Pr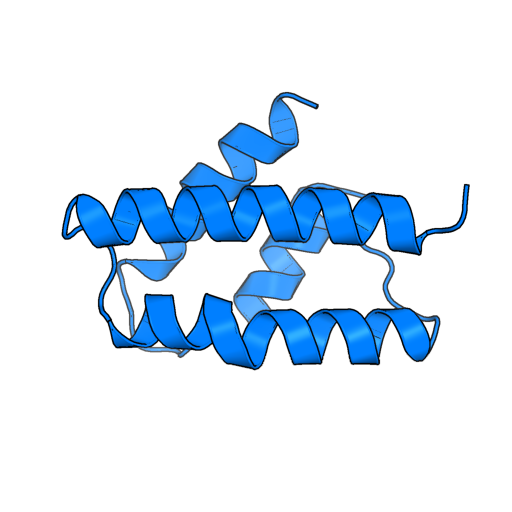otein AF-A0A1V6KC07-F1 (afdb_monomer_lite)

pLDDT: mean 80.31, std 8.38, range [47.94, 91.31]

Radius of gyration: 12.53 Å; chains: 1; bounding box: 30×25×29 Å

Sequence (89 aa):
MKNIDKYLSIIGDTQRIVDKMYNMELCCSFIHSWFMYDFFDCILEDVEKEDLKLDTVDDMIQYLRCFAPESCNDYEKILEEIRKELEKR

Secondary structure (DSSP, 8-state):
--HHHHHHHHHHHHHHHHHHHHHTT-S-HHHHHIIIIIHHHHHHHHHHTT-----SHHHHHHHHHHT--TT-HHHHHHHHHHHHHHTT-

Structure (mmCIF, N/CA/C/O backbone):
data_AF-A0A1V6KC07-F1
#
_entry.id   AF-A0A1V6KC07-F1
#
loop_
_atom_site.group_PDB
_atom_site.id
_atom_site.type_symbol
_atom_site.label_atom_id
_atom_site.label_alt_id
_atom_site.label_comp_id
_atom_site.label_asym_id
_atom_site.label_entity_id
_atom_site.label_seq_id
_atom_site.pdbx_PDB_ins_code
_atom_site.Cartn_x
_atom_site.Cartn_y
_atom_site.Cartn_z
_atom_site.occupancy
_atom_site.B_iso_or_equiv
_atom_site.auth_seq_id
_atom_site.auth_comp_id
_atom_site.auth_asym_id
_atom_site.auth_atom_id
_atom_site.pdbx_PDB_model_num
ATOM 1 N N . MET A 1 1 ? -17.092 1.790 15.083 1.00 47.94 1 MET A N 1
ATOM 2 C CA . MET A 1 1 ? -16.724 1.830 13.652 1.00 47.94 1 MET A CA 1
ATOM 3 C C . MET A 1 1 ? -16.281 0.430 13.285 1.00 47.94 1 MET A C 1
ATOM 5 O O . MET A 1 1 ? -15.556 -0.156 14.079 1.00 47.94 1 MET A O 1
ATOM 9 N N . LYS A 1 2 ? -16.807 -0.159 12.207 1.00 58.66 2 LYS A N 1
ATOM 10 C CA . LYS A 1 2 ? -16.406 -1.519 11.815 1.00 58.66 2 LYS A CA 1
ATOM 11 C C . LYS A 1 2 ? -14.949 -1.442 11.337 1.00 58.66 2 LYS A C 1
ATOM 13 O O . LYS A 1 2 ? -14.611 -0.476 10.659 1.00 58.66 2 LYS A O 1
ATOM 18 N N . ASN A 1 3 ? -14.101 -2.418 11.674 1.00 65.31 3 ASN A N 1
ATOM 19 C CA . ASN A 1 3 ? -12.684 -2.432 11.263 1.00 65.31 3 ASN A CA 1
ATOM 20 C C . ASN A 1 3 ? -12.500 -2.202 9.746 1.00 65.31 3 ASN A C 1
ATOM 22 O O . ASN A 1 3 ? -11.513 -1.607 9.328 1.00 65.31 3 ASN A O 1
ATOM 26 N N . ILE A 1 4 ? -13.504 -2.564 8.941 1.00 71.31 4 ILE A N 1
ATOM 27 C CA . ILE A 1 4 ? -13.566 -2.338 7.492 1.00 71.31 4 ILE A CA 1
ATOM 28 C C . ILE A 1 4 ? -13.330 -0.880 7.059 1.00 71.31 4 ILE A C 1
ATOM 30 O O . ILE A 1 4 ? -12.638 -0.656 6.072 1.00 71.31 4 ILE A O 1
ATOM 34 N N . ASP A 1 5 ? -13.807 0.118 7.815 1.00 74.88 5 ASP A N 1
ATOM 35 C CA . ASP A 1 5 ? -13.646 1.535 7.449 1.00 74.88 5 ASP A CA 1
ATOM 36 C C . ASP A 1 5 ? -12.169 1.968 7.518 1.00 74.88 5 ASP A C 1
ATOM 38 O O . ASP A 1 5 ? -11.700 2.762 6.697 1.00 74.88 5 ASP A O 1
ATOM 42 N N . LYS A 1 6 ? -11.413 1.408 8.478 1.00 75.94 6 LYS A N 1
ATOM 43 C CA . LYS A 1 6 ? -9.966 1.630 8.621 1.00 75.94 6 LYS A CA 1
ATOM 44 C C . LYS A 1 6 ? -9.231 1.079 7.399 1.00 75.94 6 LYS A C 1
ATOM 46 O O . LYS A 1 6 ? -8.415 1.790 6.816 1.00 75.94 6 LYS A O 1
ATOM 51 N N . TYR A 1 7 ? -9.548 -0.149 6.985 1.00 77.94 7 TYR A N 1
ATOM 52 C CA . TYR A 1 7 ? -8.883 -0.800 5.853 1.00 77.94 7 TYR A CA 1
ATOM 53 C C . TYR A 1 7 ? -9.222 -0.138 4.520 1.00 77.94 7 TYR A C 1
ATOM 55 O O . TYR A 1 7 ? -8.310 0.140 3.748 1.00 77.94 7 TYR A O 1
ATOM 63 N N . LEU A 1 8 ? -10.488 0.222 4.280 1.00 79.25 8 LEU A N 1
ATOM 64 C CA . LEU A 1 8 ? -10.899 0.948 3.070 1.00 79.25 8 LEU A CA 1
ATOM 65 C C . LEU A 1 8 ? -10.134 2.265 2.899 1.00 79.25 8 LEU A C 1
ATOM 67 O O . LEU A 1 8 ? -9.745 2.631 1.792 1.00 79.25 8 LEU A O 1
ATOM 71 N N . SER A 1 9 ? -9.872 2.963 4.005 1.00 81.75 9 SER A N 1
ATOM 72 C CA . SER A 1 9 ? -9.100 4.201 3.981 1.00 81.75 9 SER A CA 1
ATOM 73 C C . SER A 1 9 ? -7.629 3.977 3.607 1.00 81.75 9 SER A C 1
ATOM 75 O O . SER A 1 9 ? -7.061 4.781 2.872 1.00 81.75 9 SER A O 1
ATOM 77 N N . ILE A 1 10 ? -7.017 2.886 4.077 1.00 79.62 10 ILE A N 1
ATOM 78 C CA . ILE A 1 10 ? -5.621 2.549 3.759 1.00 79.62 10 ILE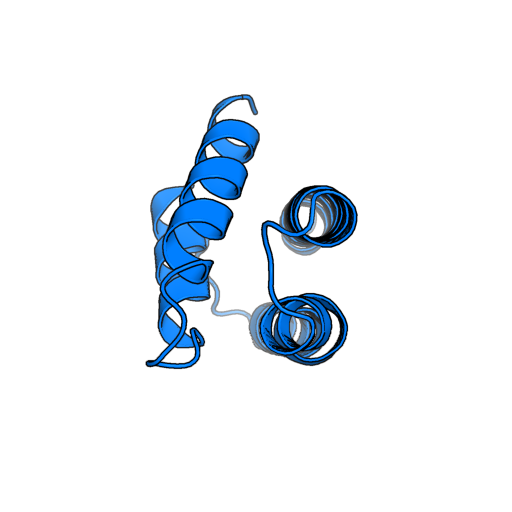 A CA 1
ATOM 79 C C . ILE A 1 10 ? -5.492 2.036 2.322 1.00 79.62 10 ILE A C 1
ATOM 81 O O . ILE A 1 10 ? -4.551 2.401 1.618 1.00 79.62 10 ILE A O 1
ATOM 85 N N . ILE A 1 11 ? -6.460 1.243 1.862 1.00 82.06 11 ILE A N 1
ATOM 86 C CA . ILE A 1 11 ? -6.563 0.806 0.467 1.00 82.06 11 ILE A CA 1
ATOM 87 C C . ILE A 1 11 ? -6.604 2.023 -0.459 1.00 82.06 11 ILE A C 1
ATOM 89 O O . ILE A 1 11 ? -5.830 2.091 -1.412 1.00 82.06 11 ILE A O 1
ATOM 93 N N . GLY A 1 12 ? -7.458 3.005 -0.150 1.00 84.56 12 GLY A N 1
ATOM 94 C CA . GLY A 1 12 ? -7.574 4.228 -0.944 1.00 84.56 12 GLY A CA 1
ATOM 95 C C . GLY A 1 12 ? -6.268 5.028 -1.009 1.00 84.56 12 GLY A C 1
ATOM 96 O O . GLY A 1 12 ? -5.876 5.484 -2.084 1.00 84.56 12 GLY A O 1
ATOM 97 N N . ASP A 1 13 ? -5.554 5.161 0.114 1.00 86.75 13 ASP A N 1
ATOM 98 C CA . ASP A 1 13 ? -4.239 5.819 0.132 1.00 86.75 13 ASP A CA 1
ATOM 99 C C . ASP A 1 13 ? -3.199 5.054 -0.687 1.00 86.75 13 ASP A C 1
ATOM 101 O O . ASP A 1 13 ? -2.460 5.657 -1.466 1.00 86.75 13 ASP A O 1
ATOM 105 N N . THR A 1 14 ? -3.175 3.731 -0.539 1.00 84.56 14 THR A N 1
ATOM 106 C CA . THR A 1 14 ? -2.257 2.837 -1.248 1.00 84.56 14 THR A CA 1
ATOM 107 C C . THR A 1 14 ? -2.453 2.945 -2.760 1.00 84.56 14 THR A C 1
ATOM 109 O O . THR A 1 14 ? -1.487 3.193 -3.480 1.00 84.56 14 THR A O 1
ATOM 112 N N . GLN A 1 15 ? -3.700 2.869 -3.240 1.00 85.75 15 GLN A N 1
ATOM 113 C CA . GLN A 1 15 ? -4.030 3.033 -4.661 1.00 85.75 15 GLN A CA 1
ATOM 114 C C . GLN A 1 15 ? -3.569 4.390 -5.198 1.00 85.75 15 GLN A C 1
ATOM 116 O O . GLN A 1 15 ? -2.876 4.449 -6.210 1.00 85.75 15 GLN A O 1
ATOM 121 N N . ARG A 1 16 ? -3.856 5.486 -4.482 1.00 90.25 16 ARG A N 1
ATOM 122 C CA . ARG A 1 16 ? -3.442 6.834 -4.904 1.00 90.25 16 ARG A CA 1
ATOM 123 C C . ARG A 1 16 ? -1.923 6.967 -5.038 1.00 90.25 16 ARG A C 1
ATOM 125 O O . ARG A 1 16 ? -1.442 7.657 -5.939 1.00 90.25 16 ARG A O 1
ATOM 132 N N . ILE A 1 17 ? -1.163 6.360 -4.129 1.00 89.12 17 ILE A N 1
ATOM 133 C CA . ILE A 1 17 ? 0.305 6.399 -4.154 1.00 89.12 17 ILE A CA 1
ATOM 134 C C . ILE A 1 17 ? 0.836 5.588 -5.333 1.00 89.12 17 ILE A C 1
ATOM 136 O O . ILE A 1 17 ? 1.664 6.090 -6.094 1.00 89.12 17 ILE A O 1
ATOM 140 N N . VAL A 1 18 ? 0.317 4.377 -5.526 1.00 87.75 18 VAL A N 1
ATOM 141 C CA . VAL A 1 18 ? 0.718 3.486 -6.619 1.00 87.75 18 VAL A CA 1
ATOM 142 C C . VAL A 1 18 ? 0.380 4.093 -7.983 1.00 87.75 18 VAL A C 1
ATOM 144 O O . VAL A 1 18 ? 1.241 4.110 -8.863 1.00 87.75 18 VAL A O 1
ATOM 147 N N . ASP A 1 19 ? -0.798 4.700 -8.137 1.00 90.06 19 ASP A N 1
ATOM 148 C CA . ASP A 1 19 ? -1.190 5.443 -9.340 1.00 90.06 19 ASP A CA 1
ATOM 149 C C . ASP A 1 19 ? -0.257 6.624 -9.613 1.00 90.06 19 ASP A C 1
ATOM 151 O O . ASP A 1 19 ? 0.171 6.851 -10.747 1.00 90.06 19 ASP A O 1
ATOM 155 N N . LYS A 1 20 ? 0.085 7.400 -8.579 1.00 90.69 20 LYS A N 1
ATOM 156 C CA . LYS A 1 20 ? 1.013 8.526 -8.722 1.00 90.69 20 LYS A CA 1
ATOM 157 C C . LYS A 1 20 ? 2.387 8.043 -9.181 1.00 90.69 20 LYS A C 1
ATOM 159 O O . LYS A 1 20 ? 2.961 8.637 -10.090 1.00 90.69 20 LYS A O 1
ATOM 164 N N . MET A 1 21 ? 2.909 6.979 -8.575 1.00 88.00 21 MET A N 1
ATOM 165 C CA . MET A 1 21 ? 4.212 6.423 -8.940 1.00 88.00 21 MET A CA 1
ATOM 166 C C . MET A 1 21 ? 4.209 5.829 -10.348 1.00 88.00 21 MET A C 1
ATOM 168 O O . MET A 1 21 ? 5.175 6.028 -11.079 1.00 88.00 21 MET A O 1
ATOM 172 N N . TYR A 1 22 ? 3.119 5.179 -10.760 1.00 88.25 22 TYR A N 1
ATOM 173 C CA . TYR A 1 22 ? 2.954 4.672 -12.121 1.00 88.25 22 TYR A CA 1
ATOM 174 C C . TYR A 1 22 ? 2.952 5.805 -13.154 1.00 88.25 22 TYR A C 1
ATOM 176 O O . TYR A 1 22 ? 3.708 5.764 -14.121 1.00 88.25 22 TYR A O 1
ATOM 184 N N . ASN A 1 23 ? 2.194 6.875 -12.899 1.00 89.12 23 ASN A N 1
ATOM 185 C CA . ASN A 1 23 ? 2.146 8.053 -13.773 1.00 89.12 23 ASN A CA 1
ATOM 186 C C . ASN A 1 23 ? 3.472 8.835 -13.831 1.00 89.12 23 ASN A C 1
ATOM 188 O O . ASN A 1 23 ? 3.679 9.627 -14.747 1.00 89.12 23 ASN A O 1
ATOM 192 N N . MET A 1 24 ? 4.358 8.637 -12.853 1.00 88.56 24 MET A N 1
ATOM 193 C CA . MET A 1 24 ? 5.714 9.193 -12.835 1.00 88.56 24 MET A CA 1
ATOM 194 C C . MET A 1 24 ? 6.764 8.241 -13.431 1.00 88.56 24 MET A C 1
ATOM 196 O O . MET A 1 24 ? 7.950 8.552 -13.356 1.00 88.56 24 MET A O 1
ATOM 200 N N . GLU A 1 25 ? 6.354 7.092 -13.981 1.00 84.44 25 GLU A N 1
ATOM 201 C CA . GLU A 1 25 ? 7.240 6.031 -14.490 1.00 84.44 25 GLU A CA 1
ATOM 202 C C . GLU A 1 25 ? 8.184 5.439 -13.417 1.00 84.44 25 GLU A C 1
ATOM 204 O O . GLU A 1 25 ? 9.244 4.899 -13.722 1.00 84.44 25 GLU A O 1
ATOM 209 N N . LEU A 1 26 ? 7.795 5.520 -12.138 1.00 80.75 26 LEU A N 1
ATOM 210 C CA . LEU A 1 26 ? 8.542 4.998 -10.980 1.00 80.75 26 LEU A CA 1
ATOM 211 C C . LEU A 1 26 ? 8.000 3.656 -10.463 1.00 80.75 26 LEU A C 1
ATOM 213 O O . LEU A 1 26 ? 8.471 3.145 -9.449 1.00 80.75 26 LEU A O 1
ATOM 217 N N . CYS A 1 27 ? 6.976 3.118 -11.119 1.00 81.31 27 CYS A N 1
ATOM 218 C CA . CYS A 1 27 ? 6.340 1.848 -10.804 1.00 81.31 27 CYS A CA 1
ATOM 219 C C . CYS A 1 27 ? 6.082 1.115 -12.121 1.00 81.31 27 CYS A C 1
ATOM 221 O O . CYS A 1 27 ? 5.510 1.689 -13.049 1.00 81.31 27 CYS A O 1
ATOM 223 N N . CYS A 1 28 ? 6.511 -0.144 -12.225 1.00 81.38 28 CYS A N 1
ATOM 224 C CA . CYS A 1 28 ? 6.238 -0.934 -13.420 1.00 81.38 28 CYS A CA 1
ATOM 225 C C . CYS A 1 28 ? 4.748 -1.307 -13.519 1.00 81.38 28 CYS A C 1
ATOM 227 O O . CYS A 1 28 ? 4.060 -1.481 -12.511 1.00 81.38 28 CYS A O 1
ATOM 229 N N . SER A 1 29 ? 4.256 -1.491 -14.748 1.00 84.31 29 SER A N 1
ATOM 230 C CA . SER A 1 29 ? 2.859 -1.869 -15.019 1.00 84.31 29 SER A CA 1
ATOM 231 C C . SER A 1 29 ? 2.431 -3.158 -14.315 1.00 84.31 29 SER A C 1
ATOM 233 O O . SER A 1 29 ? 1.257 -3.316 -13.985 1.00 84.31 29 SER A O 1
ATOM 235 N N . PHE A 1 30 ? 3.379 -4.060 -14.052 1.00 84.81 30 PHE A N 1
ATOM 236 C CA . PHE A 1 30 ? 3.138 -5.281 -13.294 1.00 84.81 30 PHE A CA 1
ATOM 237 C C . PHE A 1 30 ? 2.798 -4.995 -11.825 1.00 84.81 30 PHE A C 1
ATOM 239 O O . PHE A 1 30 ? 1.754 -5.447 -11.365 1.00 84.81 30 PHE A O 1
ATOM 246 N N . ILE A 1 31 ? 3.606 -4.198 -11.107 1.00 80.62 31 ILE A N 1
ATOM 247 C CA . ILE A 1 31 ? 3.286 -3.820 -9.718 1.00 80.62 31 ILE A CA 1
ATOM 248 C C . ILE A 1 31 ? 1.985 -3.016 -9.665 1.00 80.62 31 ILE A C 1
ATOM 250 O O . ILE A 1 31 ? 1.153 -3.254 -8.795 1.00 80.62 31 ILE A O 1
ATOM 254 N N . HIS A 1 32 ? 1.800 -2.074 -10.595 1.00 86.38 32 HIS A N 1
ATOM 255 C CA . HIS A 1 32 ? 0.574 -1.278 -10.665 1.00 86.38 32 HIS A CA 1
ATOM 256 C C . HIS A 1 32 ? -0.665 -2.173 -10.796 1.00 86.38 32 HIS A C 1
ATOM 258 O O . HIS A 1 32 ? -1.595 -2.055 -10.003 1.00 86.38 32 HIS A O 1
ATOM 264 N N . SER A 1 33 ? -0.632 -3.138 -11.720 1.00 85.62 33 SER A N 1
ATOM 265 C CA . SER A 1 33 ? -1.725 -4.101 -11.902 1.00 85.62 33 SER A CA 1
ATOM 266 C C . SER A 1 33 ? -1.943 -4.965 -10.659 1.00 85.62 33 SER A C 1
ATOM 268 O O . SER A 1 33 ? -3.083 -5.163 -10.253 1.00 85.62 33 SER A O 1
ATOM 270 N N . TRP A 1 34 ? -0.869 -5.429 -10.019 1.00 85.00 34 TRP A N 1
ATOM 271 C CA . TRP A 1 34 ? -0.954 -6.227 -8.796 1.00 85.00 34 TRP A CA 1
ATOM 272 C C . TRP A 1 34 ? -1.661 -5.470 -7.657 1.00 85.00 34 TRP A C 1
ATOM 274 O O . TRP A 1 34 ? -2.577 -6.000 -7.031 1.00 85.00 34 TRP A O 1
ATOM 284 N N . PHE A 1 35 ? -1.321 -4.197 -7.430 1.00 83.94 35 PHE A N 1
ATOM 285 C CA . PHE A 1 35 ? -2.012 -3.372 -6.429 1.00 83.94 35 PHE A CA 1
ATOM 286 C C . PHE A 1 35 ? -3.481 -3.098 -6.778 1.00 83.94 35 PHE A C 1
ATOM 288 O O . PHE A 1 35 ? -4.307 -2.954 -5.876 1.00 83.94 35 PHE A O 1
ATOM 295 N N . MET A 1 36 ? -3.806 -2.996 -8.068 1.00 79.69 36 MET A N 1
ATOM 296 C CA . MET A 1 36 ? -5.161 -2.691 -8.532 1.00 79.69 36 MET A CA 1
ATOM 297 C C . MET A 1 36 ? -6.107 -3.886 -8.471 1.00 79.69 36 MET A C 1
ATOM 299 O O . MET A 1 36 ? -7.291 -3.690 -8.204 1.00 79.69 36 MET A O 1
ATOM 303 N N . TYR A 1 37 ? -5.604 -5.092 -8.734 1.00 80.56 37 TYR A N 1
ATOM 304 C CA . TYR A 1 37 ? -6.442 -6.280 -8.890 1.00 80.56 37 TYR A CA 1
ATOM 305 C C . TYR A 1 37 ? -6.238 -7.308 -7.776 1.00 80.56 37 TYR A C 1
ATOM 307 O O . TYR A 1 37 ? -7.219 -7.806 -7.243 1.00 80.56 37 TYR A O 1
ATOM 315 N N . ASP A 1 38 ? -4.998 -7.581 -7.369 1.00 80.81 38 ASP A N 1
ATOM 316 C CA . ASP A 1 38 ? -4.717 -8.683 -6.441 1.00 80.81 38 ASP A CA 1
ATOM 317 C C . ASP A 1 38 ? -4.719 -8.217 -4.977 1.00 80.81 38 ASP A C 1
ATOM 319 O O . ASP A 1 38 ? -5.314 -8.855 -4.113 1.00 80.81 38 ASP A O 1
ATOM 323 N N . PHE A 1 39 ? -4.093 -7.074 -4.674 1.00 81.00 39 PHE A N 1
ATOM 324 C CA . PHE A 1 39 ? -4.002 -6.571 -3.296 1.00 81.00 39 PHE A CA 1
ATOM 325 C C . PHE A 1 39 ? -5.376 -6.294 -2.671 1.00 81.00 39 PHE A C 1
ATOM 327 O O . PHE A 1 39 ? -5.593 -6.605 -1.497 1.00 81.00 39 PHE A O 1
ATOM 334 N N . PHE A 1 40 ? -6.289 -5.704 -3.447 1.00 78.12 40 PHE A N 1
ATOM 335 C CA . PHE A 1 40 ? -7.624 -5.340 -2.978 1.00 78.12 40 PHE A CA 1
ATOM 336 C C . PHE A 1 40 ? -8.461 -6.569 -2.618 1.00 78.12 40 PHE A C 1
ATOM 338 O O . PHE A 1 40 ? -9.069 -6.606 -1.549 1.00 78.12 40 PHE A O 1
ATOM 345 N N . ASP A 1 41 ? -8.443 -7.583 -3.480 1.00 80.38 41 ASP A N 1
ATOM 346 C CA . ASP A 1 41 ? -9.173 -8.825 -3.250 1.00 80.38 41 ASP A CA 1
ATOM 347 C C . ASP A 1 41 ? -8.587 -9.578 -2.050 1.00 80.38 41 ASP A C 1
ATOM 34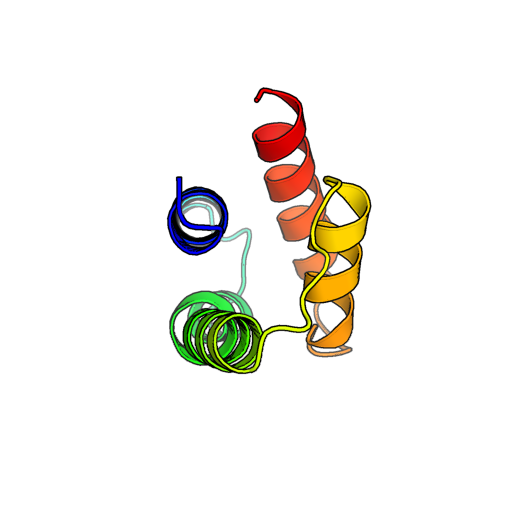9 O O . ASP A 1 41 ? -9.337 -9.986 -1.162 1.00 80.38 41 ASP A O 1
ATOM 353 N N . CYS A 1 42 ? -7.252 -9.654 -1.950 1.00 80.38 42 CYS A N 1
ATOM 354 C CA . CYS A 1 42 ? -6.571 -10.275 -0.814 1.00 80.38 42 CYS A CA 1
AT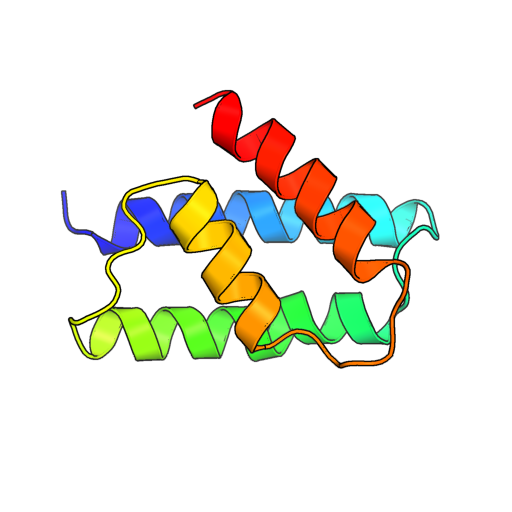OM 355 C C . CYS A 1 42 ? -6.959 -9.618 0.513 1.00 80.38 42 CYS A C 1
ATOM 357 O O . CYS A 1 42 ? -7.396 -10.305 1.429 1.00 80.38 42 CYS A O 1
ATOM 359 N N . ILE A 1 43 ? -6.834 -8.289 0.632 1.00 80.44 43 ILE A N 1
ATOM 360 C CA . ILE A 1 43 ? -7.104 -7.610 1.906 1.00 80.44 43 ILE A CA 1
ATOM 361 C C . ILE A 1 43 ? -8.586 -7.662 2.290 1.00 80.44 43 ILE A C 1
ATOM 363 O O . ILE A 1 43 ? -8.895 -7.728 3.476 1.00 80.44 43 ILE A O 1
ATOM 367 N N . LEU A 1 44 ? -9.513 -7.651 1.327 1.00 79.06 44 LEU A N 1
ATOM 368 C CA . LEU A 1 44 ? -10.937 -7.804 1.626 1.00 79.06 44 LEU A CA 1
ATOM 369 C C . LEU A 1 44 ? -11.262 -9.209 2.127 1.00 79.06 44 LEU A C 1
ATOM 371 O O . LEU A 1 44 ? -11.926 -9.334 3.154 1.00 79.06 44 LEU A O 1
ATOM 375 N N . GLU A 1 45 ? -10.767 -10.245 1.450 1.00 80.94 45 GLU A N 1
ATOM 376 C CA . GLU A 1 45 ? -10.962 -11.635 1.866 1.00 80.94 45 GLU A CA 1
ATOM 377 C C . GLU A 1 45 ? -10.392 -11.877 3.273 1.00 80.94 45 GLU A C 1
ATOM 379 O O . GLU A 1 45 ? -11.021 -12.512 4.122 1.00 80.94 45 GLU A O 1
ATOM 384 N N . ASP A 1 46 ? -9.224 -11.309 3.544 1.00 79.44 46 ASP A N 1
ATOM 385 C CA . ASP A 1 46 ? -8.517 -11.414 4.814 1.00 79.44 46 ASP A CA 1
ATOM 386 C C . ASP A 1 46 ? -9.206 -10.643 5.956 1.00 79.44 46 ASP A C 1
ATOM 388 O O . ASP A 1 46 ? -9.253 -11.109 7.099 1.00 79.44 46 ASP A O 1
ATOM 392 N N . VAL A 1 47 ? -9.811 -9.490 5.655 1.00 75.00 47 VAL A N 1
ATOM 393 C CA . VAL A 1 47 ? -10.640 -8.730 6.604 1.00 75.00 47 VAL A CA 1
ATOM 394 C C . VAL A 1 47 ? -11.966 -9.441 6.884 1.00 75.00 47 VAL A C 1
ATOM 396 O O . VAL A 1 47 ? -12.421 -9.445 8.030 1.00 75.00 47 VAL A O 1
ATOM 399 N N . GLU A 1 48 ? -12.583 -10.059 5.875 1.00 73.56 48 GLU A N 1
ATOM 400 C CA . GLU A 1 48 ? -13.823 -10.833 6.023 1.00 73.56 48 GLU A CA 1
ATOM 401 C C . GLU A 1 48 ? -13.625 -12.126 6.826 1.00 73.56 48 GLU A C 1
ATOM 403 O O . GLU A 1 48 ? -14.541 -12.555 7.528 1.00 73.56 48 GLU A O 1
ATOM 408 N N . LYS A 1 49 ? -12.427 -12.722 6.785 1.00 75.81 49 LYS A N 1
ATOM 409 C CA . LYS A 1 49 ? -12.057 -13.908 7.581 1.00 75.81 49 LYS A CA 1
ATOM 410 C C . LYS A 1 49 ? -11.705 -13.606 9.052 1.00 75.81 49 LYS A C 1
ATOM 412 O O . LYS A 1 49 ? -11.378 -14.528 9.793 1.00 75.81 49 LYS A O 1
ATOM 417 N N . GLU A 1 50 ? -11.835 -12.348 9.481 1.00 64.25 50 GLU A N 1
ATOM 418 C CA . GLU A 1 50 ? -11.790 -11.839 10.867 1.00 64.25 50 GLU A CA 1
ATOM 419 C C . GLU A 1 50 ? -10.447 -11.845 11.640 1.00 64.25 50 GLU A C 1
ATOM 421 O O . GLU A 1 50 ? -10.444 -11.386 12.783 1.00 64.25 50 GLU A O 1
ATOM 426 N N . ASP A 1 51 ? -9.295 -12.239 11.075 1.00 66.19 51 ASP A N 1
ATOM 427 C CA . ASP A 1 51 ? -8.033 -12.330 11.860 1.00 66.19 51 ASP A CA 1
ATOM 428 C C . ASP A 1 51 ? -6.893 -11.381 11.427 1.00 66.19 51 ASP A C 1
ATOM 430 O O . ASP A 1 51 ? -5.755 -11.515 11.885 1.00 66.19 51 ASP A O 1
ATO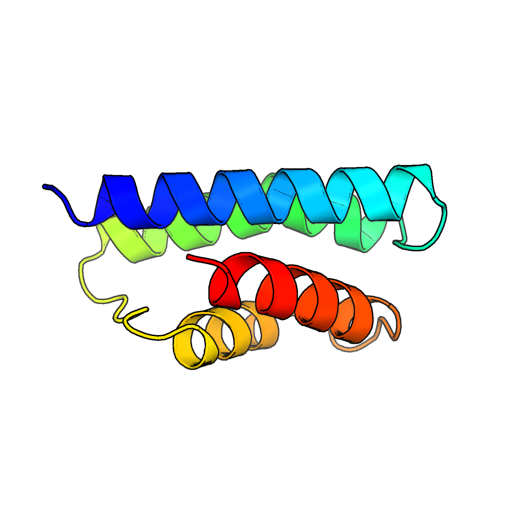M 434 N N . LEU A 1 52 ? -7.163 -10.370 10.588 1.00 71.69 52 LEU A N 1
ATOM 435 C CA . LEU A 1 52 ? -6.133 -9.383 10.234 1.00 71.69 52 LEU A CA 1
ATOM 436 C C . LEU A 1 52 ? -5.947 -8.300 11.296 1.00 71.69 52 LEU A C 1
ATOM 438 O O . LEU A 1 52 ? -6.681 -7.312 11.359 1.00 71.69 52 LEU A O 1
ATOM 442 N N . LYS A 1 53 ? -4.877 -8.425 12.078 1.00 73.12 53 LYS A N 1
ATOM 443 C CA . LYS A 1 53 ? -4.409 -7.381 12.998 1.00 73.12 53 LYS A CA 1
ATOM 444 C C . LYS A 1 53 ? -3.416 -6.460 12.296 1.00 73.12 53 LYS A C 1
ATOM 446 O O . LYS A 1 53 ? -2.211 -6.633 12.420 1.00 73.12 53 LYS A O 1
ATOM 451 N N . LEU A 1 54 ? -3.929 -5.483 11.545 1.00 76.44 54 LEU A N 1
ATOM 452 C CA . LEU A 1 54 ? -3.114 -4.384 11.007 1.00 76.44 54 LEU A CA 1
ATOM 453 C C . LEU A 1 54 ? -3.286 -3.156 11.903 1.00 76.44 54 LEU A C 1
ATOM 455 O O . LEU A 1 54 ? -3.960 -2.182 11.546 1.00 76.44 54 LEU A O 1
ATOM 459 N N . ASP A 1 55 ? -2.770 -3.245 13.126 1.00 78.62 55 ASP A N 1
ATOM 460 C CA . ASP A 1 55 ? -2.963 -2.220 14.151 1.00 78.62 55 ASP A CA 1
ATOM 461 C C . ASP A 1 55 ? -2.015 -1.041 13.952 1.00 78.62 55 ASP A C 1
ATOM 463 O O . ASP A 1 55 ? -2.421 0.109 14.142 1.00 78.62 55 ASP A O 1
ATOM 467 N N . THR A 1 56 ? -0.805 -1.328 13.479 1.00 83.44 56 THR A N 1
ATOM 468 C CA . THR A 1 56 ? 0.267 -0.364 13.247 1.00 83.44 56 THR A CA 1
ATOM 469 C C . THR A 1 56 ? 0.583 -0.184 11.761 1.00 83.44 56 THR A C 1
ATOM 471 O O . THR A 1 56 ? 0.201 -0.987 10.906 1.00 83.44 56 THR A O 1
ATOM 474 N N . VAL A 1 57 ? 1.319 0.886 11.445 1.00 83.94 57 VAL A N 1
ATOM 475 C CA . VAL A 1 57 ? 1.890 1.082 10.103 1.00 83.94 57 VAL A CA 1
ATOM 476 C C . VAL A 1 57 ? 2.834 -0.071 9.749 1.00 83.94 57 VAL A C 1
ATOM 478 O O . VAL A 1 57 ? 2.835 -0.527 8.611 1.00 83.94 57 VAL A O 1
ATOM 481 N N . ASP A 1 58 ? 3.594 -0.582 10.719 1.00 87.81 58 ASP A N 1
ATOM 482 C CA . ASP A 1 58 ? 4.515 -1.697 10.499 1.00 87.81 58 ASP A CA 1
ATOM 483 C C . ASP A 1 58 ? 3.790 -2.995 10.146 1.00 87.81 58 ASP A C 1
ATOM 485 O O . ASP A 1 58 ? 4.221 -3.679 9.220 1.00 87.81 58 ASP A O 1
ATOM 489 N N . ASP A 1 59 ? 2.660 -3.290 10.793 1.00 85.62 59 ASP A N 1
ATOM 490 C CA . ASP A 1 59 ? 1.836 -4.455 10.447 1.00 85.62 59 ASP A CA 1
ATOM 491 C C . ASP A 1 59 ? 1.353 -4.368 8.992 1.00 85.62 59 ASP A C 1
ATOM 493 O O . ASP A 1 59 ? 1.404 -5.350 8.254 1.00 85.62 59 ASP A O 1
ATOM 497 N N . MET A 1 60 ? 0.944 -3.174 8.549 1.00 82.00 60 MET A N 1
ATOM 498 C CA . MET A 1 60 ? 0.507 -2.929 7.171 1.00 82.00 60 MET A CA 1
ATOM 499 C C . MET A 1 60 ? 1.653 -3.091 6.162 1.00 82.00 60 MET A C 1
ATOM 501 O O . MET A 1 60 ? 1.490 -3.753 5.138 1.00 82.00 60 MET A O 1
ATOM 505 N N . ILE A 1 61 ? 2.830 -2.523 6.440 1.00 86.81 61 ILE A N 1
ATOM 506 C CA . ILE A 1 61 ? 3.999 -2.672 5.558 1.00 86.81 61 ILE A CA 1
ATOM 507 C C . ILE A 1 61 ? 4.454 -4.132 5.497 1.00 86.81 61 ILE A C 1
ATOM 509 O O . ILE A 1 61 ? 4.796 -4.628 4.423 1.00 86.81 61 ILE A O 1
ATOM 513 N N . GLN A 1 62 ? 4.433 -4.838 6.626 1.00 85.44 62 GLN A N 1
ATOM 514 C CA . GLN A 1 62 ? 4.788 -6.250 6.680 1.00 85.44 62 GLN A CA 1
ATOM 515 C C . GLN A 1 62 ? 3.794 -7.109 5.892 1.00 85.44 62 GLN A C 1
ATOM 517 O O . GLN A 1 62 ? 4.223 -7.973 5.130 1.00 85.44 62 GLN A O 1
ATOM 522 N N . TYR A 1 63 ? 2.494 -6.830 6.015 1.00 84.19 63 TYR A N 1
ATOM 523 C CA . TYR A 1 63 ? 1.453 -7.476 5.218 1.00 84.19 63 TYR A CA 1
ATOM 524 C C . TYR A 1 63 ? 1.711 -7.292 3.720 1.00 84.19 63 TYR A C 1
ATOM 526 O O . TYR A 1 63 ? 1.806 -8.271 2.987 1.00 84.19 63 TYR A O 1
ATOM 534 N N . LEU A 1 64 ? 1.938 -6.055 3.268 1.00 81.19 64 LEU A N 1
ATOM 535 C CA . LEU A 1 64 ? 2.250 -5.765 1.866 1.00 81.19 64 LEU A CA 1
ATOM 536 C C . LEU A 1 64 ? 3.503 -6.507 1.378 1.00 81.19 64 LEU A C 1
ATOM 538 O O . LEU A 1 64 ? 3.533 -7.001 0.252 1.00 81.19 64 LEU A O 1
ATOM 542 N N . ARG A 1 65 ? 4.539 -6.636 2.211 1.00 81.56 65 ARG A N 1
ATOM 543 C CA . ARG A 1 65 ? 5.750 -7.393 1.855 1.00 81.56 65 ARG A CA 1
ATOM 544 C C . ARG A 1 65 ? 5.505 -8.886 1.664 1.00 81.56 65 ARG A C 1
ATOM 546 O O . ARG A 1 65 ? 6.162 -9.479 0.816 1.00 81.56 65 ARG A O 1
ATOM 553 N N . CYS A 1 66 ? 4.576 -9.493 2.402 1.00 79.44 66 CYS A N 1
ATOM 554 C CA . CYS A 1 66 ? 4.282 -10.926 2.286 1.00 79.44 66 CYS A CA 1
ATOM 555 C C . CYS A 1 66 ? 3.753 -11.337 0.907 1.00 79.44 66 CYS A C 1
ATOM 557 O O . CYS A 1 66 ? 3.914 -12.492 0.521 1.00 79.44 66 CYS A O 1
ATOM 559 N N . PHE A 1 67 ? 3.161 -10.404 0.164 1.00 72.44 67 PHE A N 1
ATOM 560 C CA . PHE A 1 67 ? 2.624 -10.652 -1.174 1.00 72.44 67 PHE A CA 1
ATOM 561 C C . PHE A 1 67 ? 3.440 -9.983 -2.283 1.00 72.44 67 PHE A C 1
ATOM 563 O O . PHE A 1 67 ? 3.060 -10.026 -3.453 1.00 72.44 67 PHE A O 1
ATOM 570 N N . ALA A 1 68 ? 4.565 -9.366 -1.919 1.00 69.44 68 ALA A N 1
ATOM 571 C CA . ALA A 1 68 ? 5.444 -8.711 -2.863 1.00 69.44 68 ALA A CA 1
ATOM 572 C C . ALA A 1 68 ? 5.983 -9.729 -3.878 1.00 69.44 68 ALA A C 1
ATOM 574 O O . ALA A 1 68 ? 6.562 -10.744 -3.480 1.00 69.44 68 ALA A O 1
ATOM 575 N N . PRO A 1 69 ? 5.885 -9.465 -5.187 1.00 67.31 69 PRO A N 1
ATOM 576 C CA . PRO A 1 69 ? 6.604 -10.268 -6.159 1.00 67.31 69 PRO A CA 1
ATOM 577 C C . PRO A 1 69 ? 8.114 -10.086 -5.941 1.00 67.31 69 PRO A C 1
ATOM 579 O O . PRO A 1 69 ? 8.619 -8.966 -6.005 1.00 67.31 69 PRO A O 1
ATOM 582 N N . GLU A 1 70 ? 8.836 -11.190 -5.711 1.00 62.59 70 GLU A N 1
ATOM 583 C CA . GLU A 1 70 ? 10.234 -11.260 -5.222 1.00 62.59 70 GLU A CA 1
ATOM 584 C C . GLU A 1 70 ? 11.298 -10.505 -6.055 1.00 62.59 70 GLU A C 1
ATOM 586 O O . GLU A 1 70 ? 12.482 -10.526 -5.729 1.00 62.59 70 GLU A O 1
ATOM 591 N N . SER A 1 71 ? 10.923 -9.852 -7.155 1.00 56.28 71 SER A N 1
ATOM 592 C CA . SER A 1 71 ? 11.846 -9.398 -8.200 1.00 56.28 71 SER A CA 1
ATOM 593 C C . SER A 1 71 ? 11.752 -7.918 -8.577 1.00 56.28 71 SER A C 1
ATOM 595 O O . SER A 1 71 ? 12.441 -7.504 -9.511 1.00 56.28 71 SER A O 1
ATOM 597 N N . CYS A 1 72 ? 10.970 -7.088 -7.874 1.00 66.56 72 CYS A N 1
ATOM 598 C CA . CYS A 1 72 ? 10.870 -5.673 -8.238 1.00 66.56 72 CYS A CA 1
ATOM 599 C C . CYS A 1 72 ? 11.504 -4.711 -7.225 1.00 66.56 72 CYS A C 1
ATOM 601 O O . CYS A 1 72 ? 10.953 -4.440 -6.162 1.00 66.56 72 CYS A O 1
ATOM 603 N N . ASN A 1 73 ? 12.635 -4.113 -7.614 1.00 67.56 73 ASN A N 1
ATOM 604 C CA . ASN A 1 73 ? 13.340 -3.086 -6.834 1.00 67.56 73 ASN A CA 1
ATOM 605 C C . ASN A 1 73 ? 12.505 -1.815 -6.587 1.00 67.56 73 ASN A C 1
ATOM 607 O O . ASN A 1 73 ? 12.815 -1.048 -5.677 1.00 67.56 73 ASN A O 1
ATOM 611 N N . ASP A 1 74 ? 11.462 -1.576 -7.386 1.00 75.88 74 ASP A N 1
ATOM 612 C CA . ASP A 1 74 ? 10.569 -0.426 -7.213 1.00 75.88 74 ASP A CA 1
ATOM 613 C C . ASP A 1 74 ? 9.540 -0.651 -6.098 1.00 75.88 74 ASP A C 1
ATOM 615 O O . ASP A 1 74 ? 8.987 0.313 -5.570 1.00 75.88 74 ASP A O 1
ATOM 619 N N . TYR A 1 75 ? 9.334 -1.905 -5.680 1.00 81.44 75 TYR A N 1
ATOM 620 C CA . TYR A 1 75 ? 8.365 -2.253 -4.647 1.00 81.44 75 TYR A CA 1
ATOM 621 C C . TYR A 1 75 ? 8.705 -1.615 -3.297 1.00 81.44 75 TYR A C 1
ATOM 623 O O . TYR A 1 75 ? 7.852 -0.987 -2.679 1.00 81.44 75 TYR A O 1
ATOM 631 N N . GLU A 1 76 ? 9.968 -1.672 -2.869 1.00 84.56 76 GLU A N 1
ATOM 632 C CA . GLU A 1 76 ? 10.389 -1.066 -1.598 1.00 84.56 76 GLU A CA 1
ATOM 633 C C . GLU A 1 76 ? 10.208 0.460 -1.585 1.00 84.56 76 GLU A C 1
ATOM 635 O O . GLU A 1 76 ? 9.794 1.019 -0.573 1.00 84.56 76 GLU A O 1
ATOM 640 N N . LYS A 1 77 ? 10.407 1.145 -2.719 1.00 85.94 77 LYS A N 1
ATOM 641 C CA . LYS A 1 77 ? 10.134 2.591 -2.816 1.00 85.94 77 LYS A CA 1
ATOM 642 C C . LYS A 1 77 ? 8.643 2.901 -2.701 1.00 85.94 77 LYS A C 1
ATOM 644 O O . LYS A 1 77 ? 8.271 3.909 -2.107 1.00 85.94 77 LYS A O 1
ATOM 649 N N . ILE A 1 78 ? 7.791 2.043 -3.265 1.00 86.50 78 ILE A N 1
ATOM 650 C CA . ILE A 1 78 ? 6.335 2.164 -3.133 1.00 86.50 78 ILE A CA 1
ATOM 651 C C . ILE A 1 78 ? 5.932 2.001 -1.665 1.00 86.50 78 ILE A C 1
ATOM 653 O O . ILE A 1 78 ? 5.180 2.824 -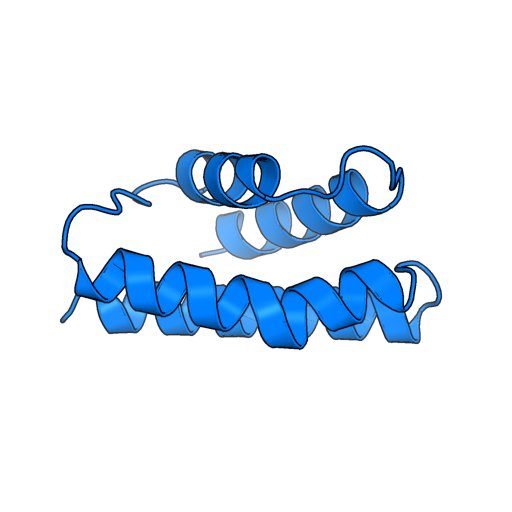1.145 1.00 86.50 78 ILE A O 1
ATOM 657 N N . LEU A 1 79 ? 6.487 1.004 -0.970 1.00 87.25 79 LEU A N 1
ATOM 658 C CA . LEU A 1 79 ? 6.253 0.804 0.461 1.00 87.25 79 LEU A CA 1
ATOM 659 C C . LEU A 1 79 ? 6.723 1.990 1.310 1.00 87.25 79 LEU A C 1
ATOM 661 O O . LEU A 1 79 ? 6.033 2.367 2.255 1.00 87.25 79 LEU A O 1
ATOM 665 N N . GLU A 1 80 ? 7.862 2.605 0.981 1.00 90.94 80 GLU A N 1
ATOM 666 C CA . GLU A 1 80 ? 8.335 3.816 1.662 1.00 90.94 80 GLU A CA 1
ATOM 667 C C . GLU A 1 80 ? 7.354 4.985 1.515 1.00 90.94 80 GLU A C 1
ATOM 669 O O . GLU A 1 80 ? 7.067 5.674 2.496 1.00 90.94 80 GLU A O 1
ATOM 674 N N . GLU A 1 81 ? 6.820 5.219 0.315 1.00 90.56 81 GLU A N 1
ATOM 675 C CA . GLU A 1 81 ? 5.835 6.281 0.092 1.00 90.56 81 GLU A CA 1
ATOM 676 C C . GLU A 1 81 ? 4.504 5.983 0.800 1.00 90.56 81 GLU A C 1
ATOM 678 O O . GLU A 1 81 ? 3.926 6.888 1.405 1.00 90.56 81 GLU A O 1
ATOM 683 N N . ILE A 1 82 ? 4.059 4.719 0.811 1.00 87.88 82 ILE A N 1
ATOM 684 C CA . ILE A 1 82 ? 2.891 4.270 1.588 1.00 87.88 82 ILE A CA 1
ATOM 685 C C . ILE A 1 82 ? 3.110 4.526 3.079 1.00 87.88 82 ILE A C 1
ATOM 687 O O . ILE A 1 82 ? 2.263 5.147 3.721 1.00 87.88 82 ILE A O 1
ATOM 691 N N . ARG A 1 83 ? 4.261 4.126 3.632 1.00 91.25 83 ARG A N 1
ATOM 692 C CA . ARG A 1 83 ? 4.604 4.358 5.042 1.00 91.25 83 ARG A CA 1
ATOM 693 C C . ARG A 1 83 ? 4.537 5.843 5.394 1.00 91.25 83 ARG A C 1
ATOM 695 O O . ARG A 1 83 ? 3.858 6.197 6.353 1.00 91.25 83 ARG A O 1
ATOM 702 N N . LYS A 1 84 ? 5.182 6.708 4.602 1.00 91.31 84 LYS A N 1
ATOM 703 C CA . LYS A 1 84 ? 5.176 8.166 4.830 1.00 91.31 84 LYS A CA 1
ATOM 704 C C . LYS A 1 84 ? 3.769 8.747 4.851 1.00 91.31 84 LYS A C 1
ATOM 706 O O . LYS A 1 84 ? 3.545 9.746 5.527 1.00 91.31 84 LYS A O 1
ATOM 711 N N . GLU A 1 85 ? 2.845 8.200 4.069 1.00 89.06 85 GLU A N 1
ATOM 712 C CA . GLU A 1 85 ? 1.463 8.670 4.066 1.00 89.06 85 GLU A CA 1
ATOM 713 C C . GLU A 1 85 ? 0.684 8.161 5.277 1.00 89.06 85 GLU A C 1
ATOM 715 O O . GLU A 1 85 ? -0.017 8.938 5.922 1.00 89.06 85 GLU A O 1
ATOM 720 N N . LEU A 1 86 ? 0.855 6.887 5.631 1.00 84.00 86 LEU A N 1
ATOM 721 C CA . LEU A 1 86 ? 0.189 6.291 6.785 1.00 84.00 86 LEU A CA 1
ATOM 722 C C . LEU A 1 86 ? 0.648 6.904 8.114 1.00 84.00 86 LEU A C 1
ATOM 724 O O . LEU A 1 86 ? -0.176 7.080 9.003 1.00 84.00 86 LEU A O 1
ATOM 728 N N . GLU A 1 87 ? 1.919 7.289 8.238 1.00 87.62 87 GLU A N 1
ATOM 729 C CA . GLU A 1 87 ? 2.474 7.950 9.432 1.00 87.62 87 GLU A CA 1
ATOM 730 C C . GLU A 1 87 ? 1.973 9.391 9.644 1.00 87.62 87 GLU A C 1
ATOM 732 O O . GLU A 1 87 ? 2.160 9.950 10.723 1.00 87.62 87 GLU A O 1
ATOM 737 N N . LYS A 1 88 ? 1.343 10.020 8.641 1.00 85.44 88 LYS A N 1
ATOM 738 C CA . LYS A 1 88 ? 0.737 11.359 8.791 1.00 85.44 88 LYS A CA 1
ATOM 739 C C . LYS A 1 88 ? -0.643 11.326 9.452 1.00 85.44 88 LYS A C 1
ATOM 741 O O . LYS A 1 88 ? -1.187 12.397 9.729 1.00 85.44 88 LYS A O 1
ATOM 746 N N . ARG A 1 89 ? -1.229 10.139 9.607 1.00 72.06 89 ARG A N 1
ATOM 747 C CA . ARG A 1 89 ? -2.567 9.922 10.170 1.00 72.06 89 ARG A CA 1
ATOM 748 C C . ARG A 1 89 ? -2.512 9.866 11.692 1.00 72.06 89 ARG A C 1
ATOM 750 O O . ARG A 1 89 ? -3.442 10.433 12.305 1.00 72.06 89 ARG A O 1
#

Foldseek 3Di:
DQVVVVVVVLLVLLLVLLVVCVVVVLHDPVVNVCSVPPVVVVVVVVVVVPPQDPPDLVSVLVVQVVPDDPDDPSSVVSSVSSSVVRVVD